Protein AF-A0A958P1H5-F1 (afdb_monomer)

pLDDT: mean 80.38, std 20.2, range [42.91, 98.5]

Foldseek 3Di:
DDDDDDDDDDDDPVLVVVLVVCCVVVVDHSVVVVVVVVVVVCVVCVVVPDPDCPPCPPPPPPPPPDDDDDDD

Secondary structure (DSSP, 8-state):
-PPP--------HHHHHHHHHHHHHH---HHHHHHHHHHHHHHHTGGGS-TT--------------------

Neare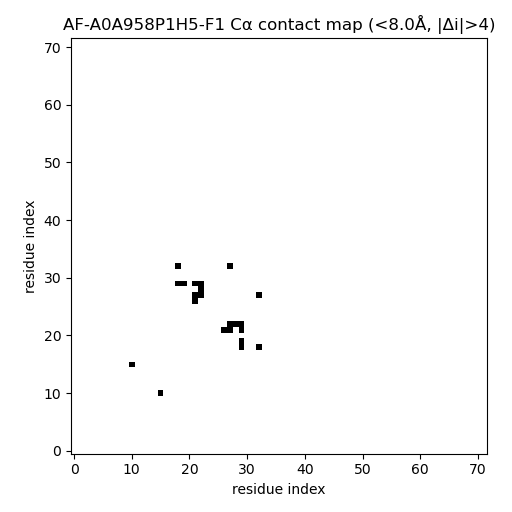st PDB structures (foldseek):
  4aai-assembly1_A  TM=6.078E-01  e=1.602E+00  Sulfolobus virus Ragged Hills
  2dam-assembly1_A  TM=4.477E-01  e=8.147E+00  Homo sapiens

Solvent-accessible surface area (backbone atoms only — not comparable to full-atom values): 4990 Å² total; per-residue (Å²): 134,81,83,90,78,91,80,90,79,91,76,52,72,65,57,54,52,54,42,49,52,50,21,71,75,68,68,49,58,54,72,54,55,54,49,52,52,51,52,51,52,50,61,75,46,46,88,76,45,77,93,78,71,81,72,80,72,78,78,77,72,76,80,81,84,68,79,88,83,84,91,133

Radius of gyration: 19.27 Å; Cα contacts (8 Å, |Δi|>4): 11; chains: 1; bounding box: 42×49×38 Å

Structure (mmCIF, N/CA/C/O backbone):
data_AF-A0A958P1H5-F1
#
_entry.id   AF-A0A958P1H5-F1
#
loop_
_atom_site.group_PDB
_atom_sit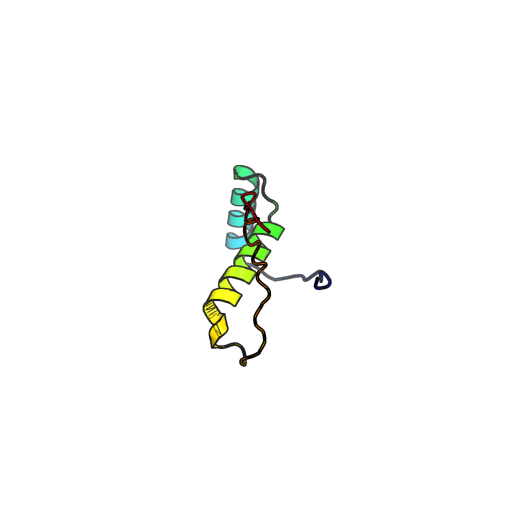e.id
_atom_site.type_symbol
_atom_site.label_atom_id
_atom_site.label_alt_id
_atom_site.label_comp_id
_atom_site.label_asym_id
_atom_site.label_entity_id
_atom_site.label_seq_id
_atom_site.pdbx_PDB_ins_code
_atom_site.Cartn_x
_atom_site.Cartn_y
_atom_site.Cartn_z
_atom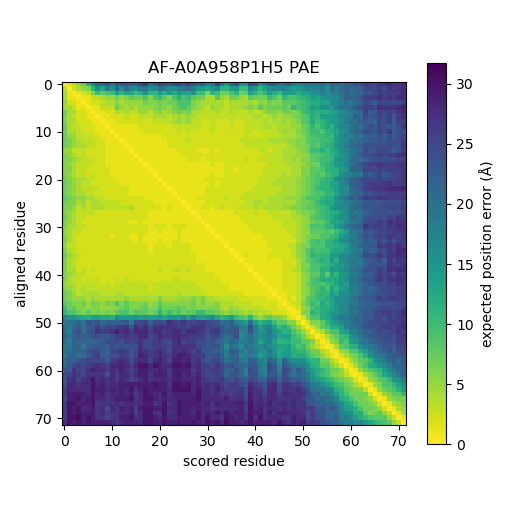_site.occupancy
_atom_site.B_iso_or_equiv
_atom_site.auth_seq_id
_atom_site.auth_comp_id
_atom_site.auth_asym_id
_atom_site.auth_atom_id
_atom_site.pdbx_PDB_model_num
ATOM 1 N N . MET A 1 1 ? 0.650 -22.327 -5.924 1.00 47.25 1 MET A N 1
ATOM 2 C CA . MET A 1 1 ? 0.502 -21.681 -4.601 1.00 47.25 1 MET A CA 1
ATOM 3 C C . MET A 1 1 ? 1.901 -21.386 -4.073 1.00 47.25 1 MET A C 1
ATOM 5 O O . MET A 1 1 ? 2.599 -22.311 -3.678 1.00 47.25 1 MET A O 1
ATOM 9 N N . GLY A 1 2 ? 2.378 -20.147 -4.224 1.00 70.50 2 GLY A N 1
ATOM 10 C CA . GLY A 1 2 ? 3.734 -19.766 -3.808 1.00 70.50 2 GLY A CA 1
ATOM 11 C C . GLY A 1 2 ? 3.868 -19.715 -2.285 1.00 70.50 2 GLY A C 1
ATOM 12 O O . GLY A 1 2 ? 2.890 -19.455 -1.583 1.00 70.50 2 GLY A O 1
ATOM 13 N N . LYS A 1 3 ? 5.071 -19.974 -1.761 1.00 83.25 3 LYS A N 1
ATOM 14 C CA . LYS A 1 3 ? 5.361 -19.802 -0.329 1.00 83.25 3 LYS A CA 1
ATOM 15 C C . LYS A 1 3 ? 5.330 -18.309 0.013 1.00 83.25 3 LYS A C 1
ATOM 17 O O . LYS A 1 3 ? 5.921 -17.508 -0.704 1.00 83.25 3 LYS A O 1
ATOM 22 N N . LYS A 1 4 ? 4.662 -17.938 1.110 1.00 84.88 4 LYS A N 1
ATOM 23 C CA . LYS A 1 4 ? 4.716 -16.567 1.639 1.00 84.88 4 LYS A CA 1
ATOM 24 C C . LYS A 1 4 ? 6.099 -16.327 2.245 1.00 84.88 4 LYS A C 1
ATOM 26 O O . LYS A 1 4 ? 6.551 -17.133 3.055 1.00 84.88 4 LYS A O 1
ATOM 31 N N . VAL A 1 5 ? 6.741 -15.229 1.862 1.00 89.19 5 VAL A N 1
ATOM 32 C CA . VAL A 1 5 ? 8.019 -14.779 2.427 1.00 89.19 5 VAL A CA 1
ATOM 33 C C . VAL A 1 5 ? 7.753 -13.520 3.245 1.00 89.19 5 VAL A C 1
ATOM 35 O O . VAL A 1 5 ? 7.058 -12.618 2.780 1.00 89.19 5 VAL A O 1
ATOM 38 N N . ALA A 1 6 ? 8.260 -13.474 4.476 1.00 89.62 6 ALA A N 1
ATOM 39 C CA . ALA A 1 6 ? 8.239 -12.260 5.281 1.00 89.62 6 ALA A CA 1
ATOM 40 C C . ALA A 1 6 ? 9.410 -11.366 4.858 1.00 89.62 6 ALA A C 1
ATOM 42 O O . ALA A 1 6 ? 10.549 -11.826 4.786 1.00 89.62 6 ALA A O 1
ATOM 43 N N . THR A 1 7 ? 9.133 -10.098 4.568 1.00 90.94 7 THR A N 1
ATOM 44 C CA . THR A 1 7 ? 10.143 -9.143 4.103 1.00 90.94 7 THR A CA 1
ATOM 45 C C . THR A 1 7 ? 9.943 -7.808 4.805 1.00 90.94 7 THR A C 1
ATOM 47 O O . THR A 1 7 ? 8.817 -7.323 4.907 1.00 90.94 7 THR A O 1
ATOM 50 N N . THR A 1 8 ? 11.039 -7.221 5.284 1.00 93.50 8 THR A N 1
ATOM 51 C CA . THR A 1 8 ? 11.066 -5.870 5.855 1.00 93.50 8 THR A CA 1
ATOM 52 C C . THR A 1 8 ? 11.403 -4.875 4.752 1.00 93.50 8 THR A C 1
ATOM 54 O O . THR A 1 8 ? 12.345 -5.095 3.994 1.00 93.50 8 THR A O 1
ATOM 57 N N . VAL A 1 9 ? 10.650 -3.780 4.669 1.00 93.00 9 VAL A N 1
ATOM 58 C CA . VAL A 1 9 ? 10.869 -2.698 3.700 1.00 93.00 9 VAL A CA 1
ATOM 59 C C . VAL A 1 9 ? 11.001 -1.369 4.432 1.00 93.00 9 VAL A C 1
ATOM 61 O O . VAL A 1 9 ? 10.360 -1.160 5.461 1.00 93.00 9 VAL A O 1
ATOM 64 N N . TYR A 1 10 ? 11.830 -0.475 3.900 1.00 96.31 10 TYR A N 1
ATOM 65 C CA . TYR A 1 10 ? 11.909 0.906 4.368 1.00 96.31 10 TYR A CA 1
ATOM 66 C C . TYR A 1 10 ? 10.871 1.749 3.629 1.00 96.31 10 TYR A C 1
ATOM 68 O O . TYR A 1 10 ? 10.739 1.645 2.410 1.00 96.31 10 TYR A O 1
ATOM 76 N N . ILE A 1 11 ? 10.149 2.581 4.372 1.00 96.62 11 ILE A N 1
ATOM 77 C CA . ILE A 1 11 ? 9.171 3.545 3.860 1.00 96.62 11 ILE A CA 1
ATOM 78 C C . ILE A 1 11 ? 9.396 4.888 4.548 1.00 96.62 11 ILE A C 1
ATOM 80 O O . ILE A 1 11 ? 10.047 4.954 5.593 1.00 96.62 11 ILE A O 1
ATOM 84 N N . THR A 1 12 ? 8.866 5.959 3.969 1.00 98.50 12 THR A N 1
ATOM 85 C CA . THR A 1 12 ? 8.947 7.288 4.582 1.00 98.50 12 THR A CA 1
ATOM 86 C C . THR A 1 12 ? 7.961 7.428 5.747 1.00 98.50 12 THR A C 1
ATOM 88 O O . THR A 1 12 ? 6.973 6.694 5.849 1.00 98.50 12 THR A O 1
ATOM 91 N N . GLU A 1 13 ? 8.200 8.399 6.632 1.00 98.31 13 GLU A N 1
ATOM 92 C CA . GLU A 1 13 ? 7.288 8.703 7.748 1.00 98.31 13 GLU A CA 1
ATOM 93 C C . GLU A 1 13 ? 5.895 9.135 7.266 1.00 98.31 13 GLU A C 1
ATOM 95 O O . GLU A 1 13 ? 4.876 8.770 7.859 1.00 98.31 13 GLU A O 1
ATOM 100 N N . GLU A 1 14 ? 5.843 9.866 6.153 1.00 98.31 14 GLU A N 1
ATOM 101 C CA . GLU A 1 14 ? 4.597 10.264 5.498 1.00 98.31 14 GLU A CA 1
ATOM 102 C C . GLU A 1 14 ? 3.812 9.037 5.021 1.00 98.31 14 GLU A C 1
ATOM 104 O O . GLU A 1 14 ? 2.635 8.887 5.349 1.00 98.31 14 GLU A O 1
ATOM 109 N N . GLN A 1 15 ? 4.475 8.101 4.332 1.00 98.00 15 GLN A N 1
ATOM 110 C CA . GLN A 1 15 ? 3.852 6.849 3.895 1.00 98.00 15 GLN A CA 1
ATOM 111 C C . GLN A 1 15 ? 3.317 6.042 5.082 1.00 98.00 15 GLN A C 1
ATOM 113 O O . GLN A 1 15 ? 2.197 5.538 5.028 1.00 98.00 15 GLN A O 1
ATOM 118 N N . GLN A 1 16 ? 4.081 5.955 6.174 1.00 97.88 16 GLN A N 1
ATOM 119 C CA . GLN A 1 16 ? 3.640 5.280 7.394 1.00 97.88 16 GLN A CA 1
ATOM 120 C C . GLN A 1 16 ? 2.392 5.942 7.995 1.00 97.88 16 GLN A C 1
ATOM 122 O O . GLN A 1 16 ? 1.484 5.244 8.449 1.00 97.88 16 GLN A O 1
ATOM 127 N N . SER A 1 17 ? 2.334 7.273 7.996 1.00 98.38 17 SER A N 1
ATOM 128 C CA . SER A 1 17 ? 1.197 8.032 8.529 1.00 98.38 17 SER A CA 1
ATOM 129 C C . SER A 1 17 ? -0.066 7.808 7.692 1.00 98.38 17 SER A C 1
ATOM 131 O O . SER A 1 17 ? -1.116 7.478 8.243 1.00 98.38 17 SER A O 1
ATOM 133 N N . LEU A 1 18 ? 0.054 7.861 6.363 1.00 98.25 18 LEU A N 1
ATOM 134 C CA . LEU A 1 18 ? -1.051 7.595 5.437 1.00 98.25 18 LEU A CA 1
ATOM 135 C C . LEU A 1 18 ? -1.552 6.144 5.521 1.00 98.25 18 LEU A C 1
ATOM 137 O O . LEU A 1 18 ? -2.756 5.893 5.500 1.00 98.25 18 LEU A O 1
ATOM 141 N N . LEU A 1 19 ? -0.647 5.170 5.659 1.00 98.00 19 LEU A N 1
ATOM 142 C CA . LEU A 1 19 ? -1.019 3.761 5.818 1.00 98.00 19 LEU A CA 1
ATOM 143 C C . LEU A 1 19 ? -1.771 3.502 7.130 1.00 98.00 19 LEU A C 1
ATOM 145 O O . LEU A 1 19 ? -2.714 2.706 7.143 1.00 98.00 19 LEU A O 1
ATOM 149 N N . LYS A 1 20 ? -1.383 4.170 8.223 1.00 97.88 20 LYS A N 1
ATOM 150 C CA . LYS A 1 20 ? -2.125 4.111 9.491 1.00 97.88 20 LYS A CA 1
ATOM 151 C C . LYS A 1 20 ? -3.529 4.679 9.339 1.00 97.88 20 LYS A C 1
ATOM 153 O O . LYS A 1 20 ? -4.481 4.012 9.727 1.00 97.88 20 LYS A O 1
ATOM 158 N N . GLU A 1 21 ? -3.669 5.842 8.711 1.00 98.25 21 GLU A N 1
ATOM 159 C CA . GLU A 1 21 ? -4.980 6.445 8.465 1.00 98.25 21 GLU A CA 1
ATOM 160 C C . GLU A 1 21 ? -5.876 5.534 7.608 1.00 98.25 21 GLU A C 1
ATOM 162 O O . GLU A 1 21 ? -7.052 5.326 7.923 1.00 98.25 21 GLU A O 1
ATOM 167 N N . LEU A 1 22 ? -5.313 4.919 6.561 1.00 97.88 22 LEU A N 1
ATOM 168 C CA . LEU A 1 22 ? -6.020 3.928 5.751 1.00 97.88 22 LEU A CA 1
ATOM 169 C C . LEU A 1 22 ? -6.486 2.742 6.592 1.00 97.88 22 LEU A C 1
ATOM 171 O O . LEU A 1 22 ? -7.645 2.341 6.487 1.00 97.88 22 LEU A O 1
ATOM 175 N N . ASN A 1 23 ? -5.620 2.192 7.441 1.00 97.44 23 ASN A N 1
ATOM 176 C CA . ASN A 1 23 ? -5.982 1.101 8.340 1.00 97.44 23 ASN A CA 1
ATOM 177 C C . ASN A 1 23 ? -7.093 1.504 9.319 1.00 97.44 23 ASN A C 1
ATOM 179 O O . ASN A 1 23 ? -8.050 0.755 9.504 1.00 97.44 23 ASN A O 1
ATOM 183 N N . GLU A 1 24 ? -7.003 2.689 9.915 1.00 98.31 24 GLU A N 1
ATOM 184 C CA . GLU A 1 24 ? -7.975 3.174 10.890 1.00 98.31 24 GLU A CA 1
ATOM 185 C C . GLU A 1 24 ? -9.366 3.350 10.281 1.00 98.31 24 GLU A C 1
ATOM 187 O O . GLU A 1 24 ? -10.357 2.942 10.899 1.00 98.31 24 GLU A O 1
ATOM 192 N N . ARG A 1 25 ? -9.442 3.905 9.066 1.00 98.25 25 ARG A N 1
ATOM 193 C CA . ARG A 1 25 ? -10.702 4.167 8.356 1.00 98.25 25 ARG A CA 1
ATOM 194 C C . ARG A 1 25 ? -11.309 2.907 7.738 1.00 98.25 25 ARG A C 1
ATOM 196 O O . ARG A 1 25 ? -12.516 2.710 7.829 1.00 98.25 25 ARG A O 1
ATOM 203 N N . SER A 1 26 ? -10.491 2.055 7.121 1.00 98.00 26 SER A N 1
ATOM 204 C CA . SER A 1 26 ? -10.966 0.872 6.380 1.00 98.00 26 SER A CA 1
ATOM 205 C C . SER A 1 26 ? -11.059 -0.402 7.220 1.00 98.00 26 SER A C 1
ATOM 207 O O . SER A 1 26 ? -11.742 -1.344 6.829 1.00 98.00 26 SER A O 1
ATOM 209 N N . LYS A 1 27 ? -10.328 -0.458 8.341 1.00 97.31 27 LYS A N 1
ATOM 210 C CA . LYS A 1 27 ? -10.045 -1.676 9.122 1.00 97.31 27 LYS A CA 1
ATOM 211 C C . LYS A 1 27 ? -9.269 -2.756 8.359 1.00 97.31 27 LYS A C 1
ATOM 213 O O . LYS A 1 27 ? -9.091 -3.861 8.870 1.00 97.31 27 LYS A O 1
ATOM 218 N N . VAL A 1 28 ? -8.743 -2.442 7.176 1.00 97.62 28 VAL A N 1
ATOM 219 C CA . VAL A 1 28 ? -7.878 -3.332 6.398 1.00 97.62 28 VAL A CA 1
ATOM 220 C C . VAL A 1 28 ? -6.446 -3.251 6.941 1.00 97.62 28 VAL A C 1
ATOM 222 O O . VAL A 1 28 ? -5.940 -2.147 7.159 1.00 97.62 28 VAL A O 1
ATOM 225 N N . PRO A 1 29 ? -5.753 -4.380 7.185 1.00 97.81 29 PRO A N 1
ATOM 226 C CA . PRO A 1 29 ? -4.382 -4.365 7.694 1.00 97.81 29 PRO A CA 1
ATOM 227 C C . PRO A 1 29 ? -3.405 -3.613 6.778 1.00 97.81 29 PRO A C 1
ATOM 229 O O . PRO A 1 29 ? -3.427 -3.799 5.567 1.00 97.81 29 PRO A O 1
ATOM 232 N N . ILE A 1 30 ? -2.459 -2.860 7.351 1.00 96.69 30 ILE A N 1
ATOM 233 C CA . ILE A 1 30 ? -1.425 -2.127 6.587 1.00 96.69 30 ILE A CA 1
ATOM 234 C C . ILE A 1 30 ? -0.675 -3.040 5.601 1.00 96.69 30 ILE A C 1
ATOM 236 O O . ILE A 1 30 ? -0.437 -2.670 4.454 1.00 96.69 30 ILE A O 1
ATOM 240 N N . ALA A 1 31 ? -0.346 -4.265 6.024 1.00 94.81 31 ALA A N 1
ATOM 241 C CA . ALA A 1 31 ? 0.355 -5.234 5.182 1.00 94.81 31 ALA A CA 1
ATOM 242 C C . ALA A 1 31 ? -0.429 -5.625 3.917 1.00 94.81 31 ALA A C 1
ATOM 244 O O . ALA A 1 31 ? 0.175 -6.037 2.930 1.00 94.81 31 ALA A O 1
ATOM 245 N N . GLU A 1 32 ? -1.758 -5.526 3.945 1.00 96.38 32 GLU A N 1
ATOM 246 C CA . GLU A 1 32 ? -2.607 -5.777 2.782 1.00 96.38 32 GLU A CA 1
ATOM 247 C C . GLU A 1 32 ? -2.457 -4.653 1.750 1.00 96.38 32 GLU A C 1
ATOM 249 O O . GLU A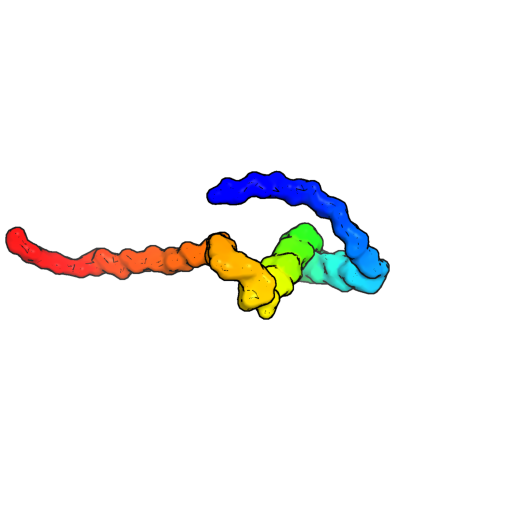 1 32 ? -2.228 -4.937 0.579 1.00 96.38 32 GLU A O 1
ATOM 254 N N . TYR A 1 33 ? -2.433 -3.389 2.183 1.00 97.00 33 TYR A N 1
ATOM 255 C CA . TYR A 1 33 ? -2.156 -2.255 1.294 1.00 97.00 33 TYR A CA 1
ATOM 256 C C . TYR A 1 33 ? -0.751 -2.290 0.693 1.00 97.00 33 TYR A C 1
ATOM 258 O O . TYR A 1 33 ? -0.586 -2.005 -0.491 1.00 97.00 33 TYR A O 1
ATOM 266 N N . ILE A 1 34 ? 0.259 -2.684 1.476 1.00 95.88 34 ILE A N 1
ATOM 267 C CA . ILE A 1 34 ? 1.626 -2.846 0.961 1.00 95.88 34 ILE A CA 1
ATOM 268 C C . ILE A 1 34 ? 1.653 -3.907 -0.148 1.00 95.88 34 ILE A C 1
ATOM 270 O O . ILE A 1 34 ? 2.237 -3.668 -1.202 1.00 95.88 34 ILE A O 1
ATOM 274 N N . ARG A 1 35 ? 0.984 -5.053 0.047 1.00 94.81 35 ARG A N 1
ATOM 275 C CA . ARG A 1 35 ? 0.879 -6.095 -0.988 1.00 94.81 35 ARG A CA 1
ATOM 276 C C . ARG A 1 35 ? 0.153 -5.601 -2.235 1.00 94.81 35 ARG A C 1
ATOM 278 O O . ARG A 1 35 ? 0.683 -5.767 -3.323 1.00 94.81 35 ARG A O 1
ATOM 285 N N . GLN A 1 36 ? -0.991 -4.937 -2.079 1.00 95.69 36 GLN A N 1
ATOM 286 C CA . GLN A 1 36 ? -1.732 -4.372 -3.212 1.00 95.69 36 GLN A CA 1
ATOM 287 C C . GLN A 1 36 ? -0.896 -3.356 -3.998 1.00 95.69 36 GLN A C 1
ATOM 289 O O . GLN A 1 36 ? -0.917 -3.357 -5.226 1.00 95.69 36 GLN A O 1
ATOM 294 N N . GLY A 1 37 ? -0.119 -2.518 -3.305 1.00 95.62 37 GLY A N 1
ATOM 295 C CA . GLY A 1 37 ? 0.817 -1.594 -3.942 1.00 95.62 37 GLY A CA 1
ATOM 296 C C . GLY A 1 37 ? 1.905 -2.319 -4.737 1.00 95.62 37 GLY A C 1
ATOM 297 O O . GLY A 1 37 ? 2.188 -1.938 -5.873 1.00 95.62 37 GLY A O 1
ATOM 298 N N . ILE A 1 38 ? 2.477 -3.391 -4.175 1.00 94.75 38 ILE A N 1
ATOM 299 C CA . ILE A 1 38 ? 3.453 -4.246 -4.867 1.00 94.75 38 ILE A CA 1
ATOM 300 C C . ILE A 1 38 ? 2.823 -4.873 -6.118 1.00 94.75 38 ILE A C 1
ATOM 302 O O . ILE A 1 38 ? 3.397 -4.759 -7.200 1.00 94.75 38 ILE A O 1
ATOM 306 N N . ASP A 1 39 ? 1.636 -5.469 -5.997 1.00 94.19 39 ASP A N 1
ATOM 307 C CA . ASP A 1 39 ? 0.932 -6.111 -7.113 1.00 94.19 39 ASP A CA 1
ATOM 308 C C . ASP A 1 39 ? 0.621 -5.110 -8.236 1.00 94.19 39 ASP A C 1
ATOM 310 O O . ASP A 1 39 ? 0.839 -5.408 -9.412 1.00 94.19 39 ASP A O 1
ATOM 314 N N . LEU A 1 40 ? 0.185 -3.895 -7.885 1.00 96.00 40 LEU A N 1
ATOM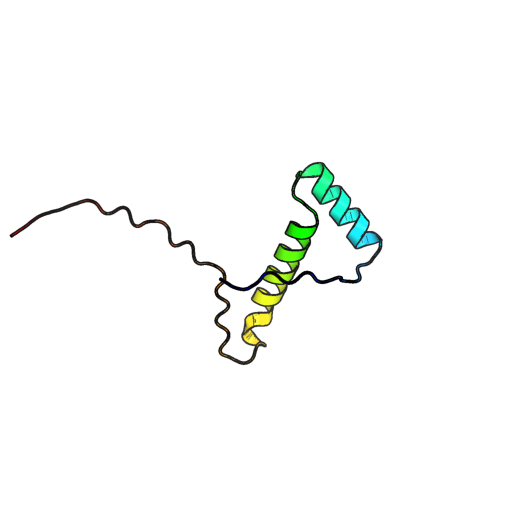 315 C CA . LEU A 1 40 ? -0.092 -2.824 -8.843 1.00 96.00 40 LEU A CA 1
ATOM 316 C C . LEU A 1 40 ? 1.170 -2.418 -9.610 1.00 96.00 40 LEU A C 1
ATOM 318 O O . LEU A 1 40 ? 1.128 -2.281 -10.834 1.00 96.00 40 LEU A O 1
ATOM 322 N N . VAL A 1 41 ? 2.299 -2.240 -8.918 1.00 95.00 41 VAL A N 1
ATOM 323 C CA . VAL A 1 41 ? 3.578 -1.877 -9.549 1.00 95.00 41 VAL A CA 1
ATOM 324 C C . VAL A 1 41 ? 4.080 -3.003 -10.450 1.00 95.00 41 VAL A C 1
ATOM 326 O O . VAL A 1 41 ? 4.483 -2.739 -11.581 1.00 95.00 41 VAL A O 1
ATOM 329 N N . ILE A 1 42 ? 4.015 -4.253 -9.989 1.00 93.81 42 ILE A N 1
ATOM 330 C CA . ILE A 1 42 ? 4.405 -5.418 -10.790 1.00 93.81 42 ILE A CA 1
ATOM 331 C C . ILE A 1 42 ? 3.554 -5.501 -12.060 1.00 93.81 42 ILE A C 1
ATOM 333 O O . ILE A 1 42 ? 4.095 -5.672 -13.149 1.00 93.81 42 ILE A O 1
ATOM 337 N N . HIS A 1 43 ? 2.234 -5.347 -11.939 1.00 90.06 43 HIS A N 1
ATOM 338 C CA . HIS A 1 43 ? 1.335 -5.357 -13.088 1.00 90.06 43 HIS A CA 1
ATOM 339 C C . HIS A 1 43 ? 1.679 -4.234 -14.076 1.00 90.06 43 HIS A C 1
ATOM 341 O O . HIS A 1 43 ? 1.818 -4.483 -15.276 1.00 90.06 43 HIS A O 1
ATOM 347 N N . LYS A 1 44 ? 1.904 -3.019 -13.559 1.00 91.94 44 LYS A N 1
ATOM 348 C CA . LYS A 1 44 ? 2.253 -1.831 -14.348 1.00 91.94 44 LYS A CA 1
ATOM 349 C C . LYS A 1 44 ? 3.546 -1.993 -15.153 1.00 91.94 44 LYS A C 1
ATOM 351 O O . LYS A 1 44 ? 3.631 -1.455 -16.249 1.00 91.94 44 LYS A O 1
ATOM 356 N N . TYR A 1 45 ? 4.539 -2.708 -14.6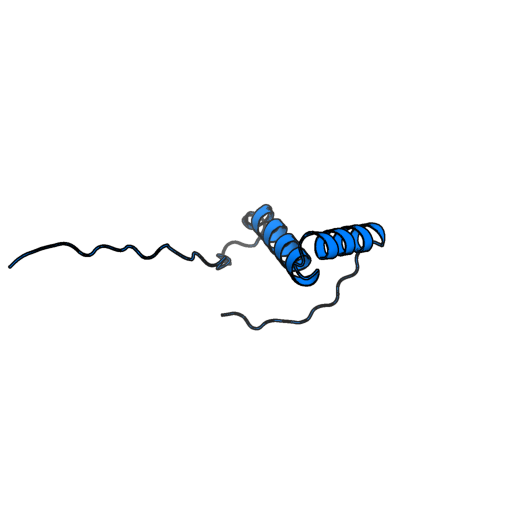27 1.00 93.62 45 TYR A N 1
ATOM 357 C CA . TYR A 1 45 ? 5.836 -2.916 -15.287 1.00 93.62 45 TYR A CA 1
ATOM 358 C C . TYR A 1 45 ? 6.024 -4.341 -15.818 1.00 93.62 45 TYR A C 1
ATOM 360 O O . TYR A 1 45 ? 7.152 -4.762 -16.069 1.00 93.62 45 TYR A O 1
ATOM 368 N N . SER A 1 46 ? 4.933 -5.083 -16.004 1.00 88.12 46 SER A N 1
ATOM 369 C CA . SER A 1 46 ? 4.974 -6.483 -16.437 1.00 88.12 46 SER A CA 1
ATOM 370 C C . SER A 1 46 ? 5.695 -6.684 -17.775 1.00 88.12 46 SER A C 1
ATOM 372 O O . SER A 1 46 ? 6.410 -7.668 -17.928 1.00 88.12 46 SER A O 1
ATOM 374 N N . GLU A 1 47 ? 5.593 -5.730 -18.701 1.00 86.06 47 GLU A N 1
ATOM 375 C CA . GLU A 1 47 ? 6.277 -5.759 -20.004 1.00 86.06 47 GLU A CA 1
ATOM 376 C C . GLU A 1 47 ? 7.808 -5.653 -19.902 1.00 86.06 47 GLU A C 1
ATOM 378 O O . GLU A 1 47 ? 8.522 -6.104 -20.795 1.00 86.06 47 GLU A O 1
ATOM 383 N N . LEU A 1 48 ? 8.324 -5.070 -18.813 1.00 86.94 48 LEU A N 1
ATOM 384 C CA . LEU A 1 48 ? 9.764 -4.969 -18.549 1.00 86.94 48 LEU A CA 1
ATOM 385 C C . LEU A 1 48 ? 10.321 -6.229 -17.882 1.00 86.94 48 LEU A C 1
ATOM 387 O O . LEU A 1 48 ? 11.539 -6.386 -17.775 1.00 86.94 48 LEU A O 1
ATOM 391 N N . LEU A 1 49 ? 9.449 -7.117 -17.400 1.00 81.75 49 LEU A N 1
ATOM 392 C CA . LEU A 1 49 ? 9.877 -8.386 -16.839 1.00 81.75 49 LEU A CA 1
ATOM 393 C C . LEU A 1 49 ? 10.242 -9.321 -18.000 1.00 81.75 49 LEU A C 1
ATOM 395 O O . LEU A 1 49 ? 9.442 -9.476 -18.924 1.00 81.75 49 LEU A O 1
ATOM 399 N N . PRO A 1 50 ? 11.430 -9.955 -17.982 1.00 79.88 50 PRO A N 1
ATOM 400 C CA . PRO A 1 50 ? 11.844 -10.861 -19.046 1.00 79.88 50 PRO A CA 1
ATOM 401 C C . PRO A 1 50 ? 10.756 -11.918 -19.273 1.00 79.88 50 PRO A C 1
ATOM 403 O O . PRO A 1 50 ? 10.327 -12.605 -18.341 1.00 79.88 50 PRO A O 1
ATOM 406 N N . GLY A 1 51 ? 10.257 -11.967 -20.510 1.00 61.84 51 GLY A N 1
ATOM 407 C CA . GLY A 1 51 ? 9.021 -12.644 -20.882 1.00 61.84 51 GLY A CA 1
ATOM 408 C C . GLY A 1 51 ? 9.057 -14.147 -20.639 1.00 61.84 51 GLY A C 1
ATOM 409 O O . GLY A 1 51 ? 9.463 -14.890 -21.521 1.00 61.84 51 GLY A O 1
ATOM 410 N N . GLN A 1 52 ? 8.618 -14.574 -19.450 1.00 55.56 52 GLN A N 1
ATOM 411 C CA . GLN A 1 52 ? 7.955 -15.861 -19.160 1.00 55.56 52 GLN A CA 1
ATOM 412 C C . GLN A 1 52 ? 7.575 -16.046 -17.683 1.00 55.56 52 GLN A C 1
ATOM 414 O O . GLN A 1 52 ? 7.380 -17.165 -17.218 1.00 55.56 52 GLN A O 1
ATOM 419 N N . MET A 1 53 ? 7.375 -14.967 -16.928 1.00 55.78 53 MET A N 1
ATOM 420 C CA . MET A 1 53 ? 6.527 -15.049 -15.742 1.00 55.78 53 MET A CA 1
ATOM 421 C C . MET A 1 53 ? 5.189 -14.423 -16.092 1.00 55.78 53 MET A C 1
ATOM 423 O O . MET A 1 53 ? 4.929 -13.264 -15.789 1.00 55.78 53 MET A O 1
ATOM 427 N N . ALA A 1 54 ? 4.331 -15.212 -16.746 1.00 54.69 54 ALA A N 1
ATOM 428 C CA . ALA A 1 54 ? 2.897 -15.020 -16.609 1.00 54.69 54 ALA A CA 1
ATOM 429 C C . ALA A 1 54 ? 2.616 -15.098 -15.105 1.00 54.69 54 ALA A C 1
ATOM 431 O O . ALA A 1 54 ? 2.535 -16.185 -14.533 1.00 54.69 54 ALA A O 1
ATOM 432 N N . LEU A 1 55 ? 2.617 -13.945 -14.436 1.00 56.53 55 LEU A N 1
ATOM 433 C CA . LEU A 1 55 ? 2.286 -13.851 -13.027 1.00 56.53 55 LEU A CA 1
ATOM 434 C C . LEU A 1 55 ? 0.894 -14.463 -12.896 1.00 56.53 55 LEU A C 1
ATOM 436 O O . LEU A 1 55 ? -0.032 -13.971 -13.547 1.00 56.53 55 LEU A O 1
ATOM 440 N N . PRO A 1 56 ? 0.713 -15.530 -12.104 1.00 54.16 56 PRO A N 1
ATOM 441 C CA . PRO A 1 56 ? -0.607 -16.050 -11.822 1.00 54.16 56 PRO A CA 1
ATOM 442 C C . PRO A 1 56 ? -1.270 -15.076 -10.843 1.00 54.16 56 PRO A C 1
ATOM 444 O O . PRO A 1 56 ? -1.444 -15.377 -9.664 1.00 54.16 56 PRO A O 1
ATOM 447 N N . LEU A 1 57 ? -1.597 -13.872 -11.318 1.00 58.06 57 LEU A N 1
ATOM 448 C CA . LEU A 1 57 ? -2.578 -13.011 -10.684 1.00 58.06 57 LEU A CA 1
ATOM 449 C C . LEU A 1 57 ? -3.882 -13.778 -10.832 1.00 58.06 57 LEU A C 1
ATOM 451 O O . LEU A 1 57 ? -4.410 -13.904 -11.935 1.00 58.06 57 LEU A O 1
ATOM 455 N N . GLY A 1 58 ? -4.278 -14.432 -9.739 1.00 56.84 58 GLY A N 1
ATOM 456 C CA . GLY A 1 58 ? -5.332 -15.431 -9.704 1.00 56.84 58 GLY A CA 1
ATOM 457 C C . GLY A 1 58 ? -6.562 -14.981 -10.477 1.00 56.84 58 GLY A C 1
ATOM 458 O O . GLY A 1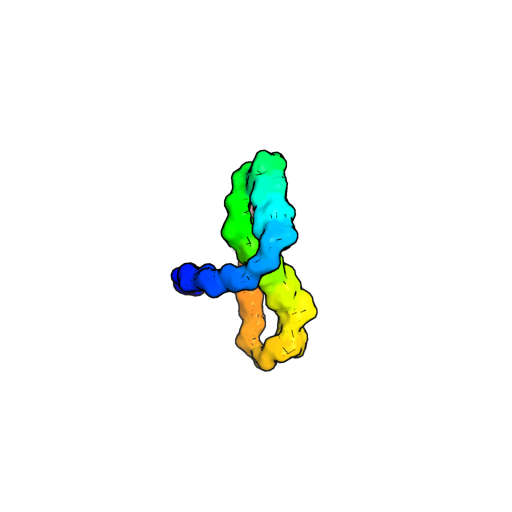 58 ? -7.368 -14.200 -9.978 1.00 56.84 58 GLY A O 1
ATOM 459 N N . GLN A 1 59 ? -6.720 -15.526 -11.683 1.00 42.91 59 GLN A N 1
ATOM 460 C CA . GLN A 1 59 ? -7.988 -15.525 -12.382 1.00 42.91 59 GLN A CA 1
ATOM 461 C C . GLN A 1 59 ? -8.915 -16.428 -11.571 1.00 42.91 59 G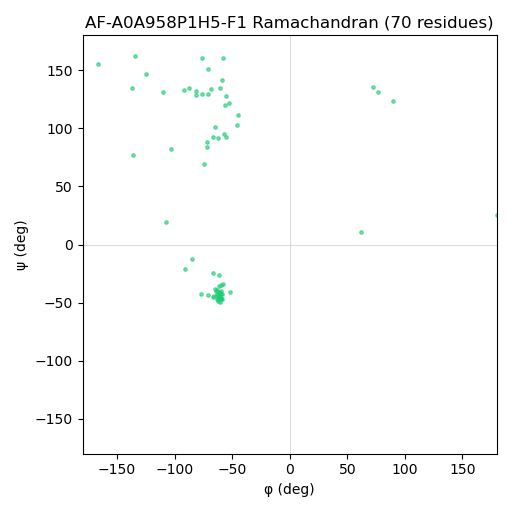LN A C 1
ATOM 463 O O . GLN A 1 59 ? -8.928 -17.647 -11.732 1.00 42.91 59 GLN A O 1
ATOM 468 N N . LYS A 1 60 ? -9.669 -15.836 -10.643 1.00 52.47 60 LYS A N 1
ATOM 469 C CA . LYS A 1 60 ? -10.913 -16.444 -10.190 1.00 52.47 60 LYS A CA 1
ATOM 470 C C . LYS A 1 60 ? -11.895 -16.275 -11.344 1.00 52.47 60 LYS A C 1
ATOM 472 O O . LYS A 1 60 ? -12.634 -15.296 -11.394 1.00 52.47 60 LYS A O 1
ATOM 477 N N . SER A 1 61 ? -11.833 -17.190 -12.308 1.00 42.94 61 SER A N 1
ATOM 478 C CA . SER A 1 61 ? -12.886 -17.333 -13.306 1.00 42.94 61 SER A CA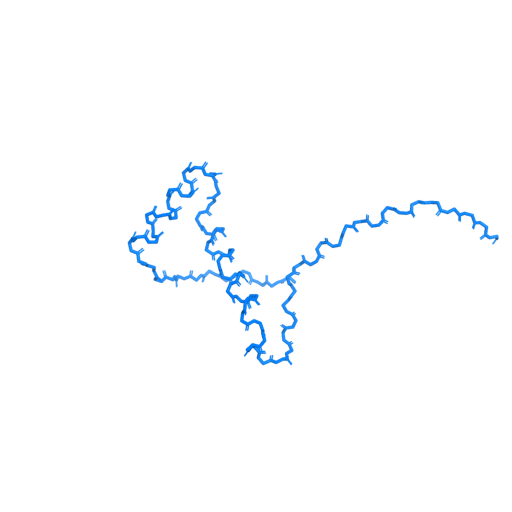 1
ATOM 479 C C . SER A 1 61 ? -14.200 -17.551 -12.552 1.00 42.94 61 SER A C 1
ATOM 481 O O . SER A 1 61 ? -14.231 -18.399 -11.653 1.00 42.94 61 SER A O 1
ATOM 483 N N . PRO A 1 62 ? -15.259 -16.774 -12.829 1.00 48.66 62 PRO A N 1
ATOM 484 C CA . PRO A 1 62 ? -16.564 -17.066 -12.266 1.00 48.66 62 PRO A CA 1
ATOM 485 C C . PRO A 1 62 ? -16.984 -18.456 -12.746 1.00 48.66 62 PRO A C 1
ATOM 487 O O . PRO A 1 62 ? -16.788 -18.807 -13.911 1.00 48.66 62 PRO A O 1
ATOM 490 N N . GLU A 1 63 ? -17.500 -19.256 -11.815 1.00 52.91 63 GLU A N 1
ATOM 491 C CA . GLU A 1 63 ? -18.196 -20.505 -12.095 1.00 52.91 63 GLU A CA 1
ATOM 492 C C . GLU A 1 63 ? -19.167 -20.282 -13.253 1.00 52.91 63 GLU A C 1
ATOM 494 O O . GLU A 1 63 ? -20.173 -19.582 -13.103 1.00 52.91 63 GLU A O 1
ATOM 499 N N . ASN A 1 64 ? -18.878 -20.891 -14.405 1.00 50.25 64 ASN A N 1
ATOM 500 C CA . ASN A 1 64 ? -19.885 -21.045 -15.438 1.00 50.25 64 ASN A CA 1
ATOM 501 C C . ASN A 1 64 ? -20.874 -22.095 -14.939 1.00 50.25 64 ASN A C 1
ATOM 503 O O . ASN A 1 64 ? -20.741 -23.300 -15.146 1.00 50.25 64 ASN A O 1
ATOM 507 N N . SER A 1 65 ? -21.853 -21.568 -14.217 1.00 55.66 65 SER A N 1
ATOM 508 C CA . SER A 1 65 ? -23.161 -22.149 -14.005 1.00 55.66 65 SER A CA 1
ATOM 509 C C . SER A 1 65 ? -23.778 -22.369 -15.383 1.00 55.66 65 SER A C 1
ATOM 511 O O . SER A 1 65 ? -24.320 -21.455 -15.998 1.00 55.66 65 SER A O 1
ATOM 513 N N . SER A 1 66 ? -23.639 -23.576 -15.910 1.00 51.94 66 SER A N 1
ATOM 514 C CA . SER A 1 66 ? -24.433 -24.050 -17.038 1.00 51.94 66 SER A CA 1
ATOM 515 C C . SER A 1 66 ? -24.869 -25.469 -16.708 1.00 51.94 66 SER A C 1
ATOM 517 O O . SER A 1 66 ? -24.298 -26.461 -17.150 1.00 51.94 66 SER A O 1
ATOM 519 N N . GLN A 1 67 ? -25.879 -25.538 -15.838 1.00 54.94 67 GLN A N 1
ATOM 520 C CA . GLN A 1 67 ? -26.962 -26.486 -16.068 1.00 54.94 67 GLN A CA 1
ATOM 521 C C . GLN A 1 67 ? -27.596 -26.182 -17.435 1.00 54.94 67 GLN A C 1
ATOM 523 O O . GLN A 1 67 ? -27.463 -25.054 -17.902 1.00 54.94 67 GLN A O 1
ATOM 528 N N . GLU A 1 68 ? -28.308 -27.178 -17.981 1.00 48.75 68 GLU A N 1
ATOM 529 C CA . GLU A 1 68 ? -29.112 -27.167 -19.221 1.00 48.75 68 GLU A CA 1
ATOM 530 C C . GLU A 1 68 ? -28.328 -27.554 -20.507 1.00 48.75 68 GLU A C 1
ATOM 532 O O . GLU A 1 68 ? -27.335 -26.923 -20.828 1.00 48.75 68 GLU A O 1
ATOM 537 N N . ILE A 1 69 ? -28.661 -28.564 -21.340 1.00 50.59 69 ILE A N 1
ATOM 538 C CA . ILE A 1 69 ? -29.767 -29.545 -21.465 1.00 50.59 69 ILE A CA 1
ATOM 539 C C . ILE A 1 69 ? -29.333 -30.644 -22.482 1.00 50.59 69 ILE A C 1
ATOM 541 O O . ILE A 1 69 ? -28.604 -30.342 -23.418 1.00 50.59 69 ILE A O 1
ATOM 545 N N . SER A 1 70 ? -29.924 -31.844 -22.370 1.00 46.09 70 SER A N 1
ATOM 546 C CA . SER A 1 70 ? -30.416 -32.722 -23.465 1.00 46.09 70 SER A CA 1
ATOM 547 C C . SER A 1 70 ? -29.478 -33.582 -24.342 1.00 46.09 70 SER A C 1
ATOM 549 O O . SER A 1 70 ? -28.613 -33.068 -25.039 1.00 46.09 70 SER A O 1
ATOM 551 N N . GLN A 1 71 ? -29.896 -34.862 -24.450 1.00 47.19 71 GLN A N 1
ATOM 552 C CA . GLN A 1 71 ? -29.872 -35.765 -25.630 1.00 47.19 71 GLN A CA 1
ATOM 553 C C . GLN A 1 71 ? -28.507 -36.329 -26.090 1.00 47.19 71 GLN A C 1
ATOM 555 O O . GLN A 1 71 ? -27.531 -35.601 -26.168 1.00 47.19 71 GLN A O 1
ATOM 560 N N . VAL A 1 72 ? -28.327 -37.613 -26.436 1.00 50.31 72 VAL A N 1
ATOM 561 C CA . VAL A 1 72 ? -29.194 -38.741 -26.853 1.00 50.31 72 VAL A CA 1
ATOM 562 C C . VAL A 1 72 ? -28.572 -40.040 -26.333 1.00 50.31 72 VAL A C 1
ATOM 564 O O . VAL A 1 72 ? -27.322 -40.100 -26.302 1.00 50.31 72 VAL A O 1
#

Sequence (72 aa):
MGKKVATTVYITEEQQSLLKELNERSKVPIAEYIRQGIDLVIHKYSELLPGQMALPLGQKSPENSSQEISQV

Mean predicted aligned error: 12.18 Å